Protein AF-A0A2V4MS25-F1 (afdb_monomer_lite)

Radius of gyration: 20.63 Å; chains: 1; bounding box: 52×40×38 Å

Organism: NCBI:txid2200892

Foldseek 3Di:
DDCVVVVVVVCCVVPNDDPVVVCVVVVVVVVVVVVVVCCVVVNDDPVPDDDDDDDDDDD

Sequence (59 aa):
MNPRHLLRMAKWARKPPSMRQVKIGVSILLICMMIFAVEYFIGWPDALTMERVPKYKPD

pLDDT: mean 86.25, std 7.77, range [67.69, 98.06]

Structure (mmCIF, N/CA/C/O backbone):
data_AF-A0A2V4MS25-F1
#
_entry.id   AF-A0A2V4MS25-F1
#
loop_
_atom_site.group_PDB
_atom_site.id
_atom_site.type_symbol
_atom_site.label_atom_id
_ato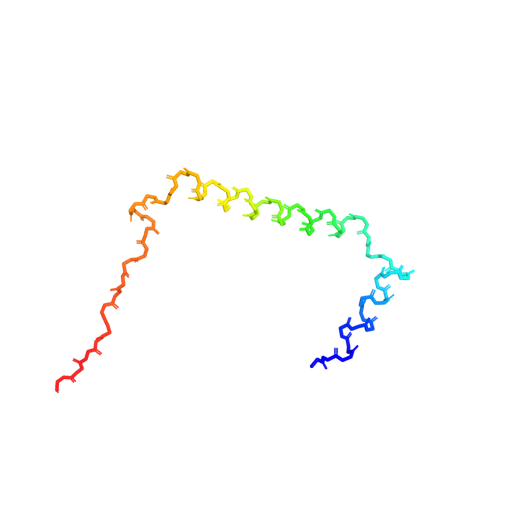m_site.label_alt_id
_atom_site.label_comp_id
_atom_site.label_asym_id
_atom_site.label_entity_id
_atom_site.label_seq_id
_atom_site.pdbx_PDB_ins_code
_atom_site.Cartn_x
_atom_site.Cartn_y
_atom_site.Cartn_z
_atom_site.occupancy
_atom_site.B_iso_or_equiv
_atom_site.auth_seq_id
_atom_site.auth_comp_id
_atom_site.auth_asym_id
_atom_site.auth_atom_id
_atom_site.pdbx_PDB_model_num
ATOM 1 N N . MET A 1 1 ? -8.793 -18.010 12.498 1.00 67.69 1 MET A N 1
ATOM 2 C CA . MET A 1 1 ? -9.521 -16.719 12.424 1.00 67.69 1 MET A CA 1
ATOM 3 C C . MET A 1 1 ? -9.452 -16.056 13.788 1.00 67.69 1 MET A C 1
ATOM 5 O O . MET A 1 1 ? -9.775 -16.710 14.767 1.00 67.69 1 MET A O 1
ATOM 9 N N . ASN A 1 2 ? -8.976 -14.814 13.886 1.00 87.94 2 ASN A N 1
ATOM 10 C CA . ASN A 1 2 ? -8.789 -14.157 15.183 1.00 87.94 2 ASN A CA 1
ATOM 11 C C . ASN A 1 2 ? -9.981 -13.214 15.478 1.00 87.94 2 ASN A C 1
ATOM 13 O O . ASN A 1 2 ? -10.151 -12.238 14.739 1.00 87.94 2 ASN A O 1
ATOM 17 N N . PRO A 1 3 ? -10.788 -13.452 16.537 1.00 89.38 3 PRO A N 1
ATOM 18 C CA . PRO A 1 3 ? -11.977 -12.651 16.876 1.00 89.38 3 PRO A CA 1
ATOM 19 C C . PRO A 1 3 ? -11.695 -11.152 17.033 1.00 89.38 3 PRO A C 1
ATOM 21 O O . PRO A 1 3 ? -12.571 -10.310 16.835 1.00 89.38 3 PRO A O 1
ATOM 24 N N . ARG A 1 4 ? -10.439 -10.800 17.329 1.00 88.56 4 ARG A N 1
ATOM 25 C CA . ARG A 1 4 ? -9.968 -9.413 17.418 1.00 88.56 4 ARG A CA 1
ATOM 26 C C . ARG A 1 4 ? -10.202 -8.619 16.125 1.00 88.56 4 ARG A C 1
ATOM 28 O O . ARG A 1 4 ? -10.494 -7.428 16.206 1.00 88.56 4 ARG A O 1
ATOM 35 N N . HIS A 1 5 ? -10.126 -9.251 14.949 1.00 86.50 5 HIS A N 1
ATOM 36 C CA . HIS A 1 5 ? -10.416 -8.569 13.679 1.00 86.50 5 HIS A CA 1
ATOM 37 C C . HIS A 1 5 ? -11.900 -8.217 13.546 1.00 86.50 5 HIS A C 1
ATOM 39 O O . HIS A 1 5 ? -12.217 -7.095 13.156 1.00 86.50 5 HIS A O 1
ATOM 45 N N . LEU A 1 6 ? -12.797 -9.126 13.946 1.00 88.31 6 LEU A N 1
ATOM 46 C CA . LEU A 1 6 ? -14.246 -8.904 13.911 1.00 88.31 6 LEU A CA 1
ATOM 47 C C . LEU A 1 6 ? -14.647 -7.744 14.829 1.00 88.31 6 LEU A C 1
ATOM 49 O O . LEU A 1 6 ? -15.367 -6.840 14.413 1.00 88.31 6 LEU A O 1
ATOM 53 N N . LEU A 1 7 ? -14.103 -7.707 16.049 1.00 90.38 7 LEU A N 1
ATOM 54 C CA . LEU A 1 7 ? -14.346 -6.610 16.993 1.00 90.38 7 LEU A CA 1
ATOM 55 C C . LEU A 1 7 ? -13.821 -5.261 16.472 1.00 90.38 7 LEU A C 1
ATOM 57 O O . LEU A 1 7 ? -14.452 -4.224 16.683 1.00 90.38 7 LEU A O 1
ATOM 61 N N . ARG A 1 8 ? -12.685 -5.254 15.762 1.00 84.69 8 ARG A N 1
ATOM 62 C CA . ARG A 1 8 ? -12.126 -4.040 15.147 1.00 84.69 8 ARG A CA 1
ATOM 63 C C . ARG A 1 8 ? -13.001 -3.521 14.003 1.00 84.69 8 ARG A C 1
ATOM 65 O O . ARG A 1 8 ? -13.253 -2.320 13.955 1.00 84.69 8 ARG A O 1
ATOM 72 N N . MET A 1 9 ? -13.497 -4.405 13.136 1.00 87.06 9 MET A N 1
ATOM 73 C CA . MET A 1 9 ? -14.428 -4.042 12.058 1.00 87.06 9 MET A CA 1
ATOM 74 C C . MET A 1 9 ? -15.771 -3.548 12.614 1.00 87.06 9 MET A C 1
ATOM 76 O O . MET A 1 9 ? -16.274 -2.514 12.183 1.00 87.06 9 MET A O 1
ATOM 80 N N . ALA A 1 10 ? -16.305 -4.211 13.645 1.00 88.56 10 ALA A N 1
ATOM 81 C CA . ALA A 1 10 ? -17.514 -3.763 14.335 1.00 88.56 10 ALA A CA 1
ATOM 82 C C . ALA A 1 10 ? -17.342 -2.366 14.959 1.00 88.56 10 ALA A C 1
ATOM 84 O O . ALA A 1 10 ? -18.258 -1.544 14.920 1.00 88.56 10 ALA A O 1
ATOM 85 N N . LYS A 1 11 ? -16.154 -2.059 15.499 1.00 88.25 11 LYS A N 1
ATOM 86 C CA . LYS A 1 11 ? -15.835 -0.721 16.015 1.00 88.25 11 LYS A CA 1
ATOM 87 C C . LYS A 1 11 ? -15.775 0.325 14.898 1.00 88.25 11 LYS A C 1
ATOM 89 O O . LYS A 1 11 ? -16.261 1.427 15.117 1.00 88.25 11 LYS A O 1
ATOM 94 N N . TRP A 1 12 ? -15.249 -0.010 13.719 1.00 87.44 12 TRP A N 1
ATOM 95 C CA . TRP A 1 12 ? -15.260 0.888 12.555 1.00 87.44 12 TRP A CA 1
ATOM 96 C C . TRP A 1 12 ? -16.676 1.209 12.071 1.00 87.44 12 TRP A C 1
ATOM 98 O O . TRP A 1 12 ? -16.947 2.360 11.752 1.00 87.44 12 TRP A O 1
ATOM 108 N N . ALA A 1 13 ? -17.590 0.235 12.082 1.00 86.56 13 ALA A N 1
ATOM 109 C CA . ALA A 1 13 ? -18.990 0.471 11.726 1.00 86.56 13 ALA A CA 1
ATOM 110 C C . ALA A 1 13 ? -19.700 1.417 12.715 1.00 86.56 13 ALA A C 1
ATOM 112 O O . ALA A 1 13 ? -20.491 2.260 12.306 1.00 86.56 13 ALA A O 1
ATOM 113 N N . ARG A 1 14 ? -19.403 1.301 14.019 1.00 90.50 14 ARG A N 1
ATOM 114 C CA . ARG A 1 14 ? -20.015 2.143 15.069 1.00 90.50 14 ARG A CA 1
ATOM 115 C C . ARG A 1 14 ? -19.359 3.516 15.220 1.00 90.50 14 ARG A C 1
ATOM 117 O O . ARG A 1 14 ? -20.029 4.479 15.569 1.00 90.50 14 ARG A O 1
ATOM 124 N N . LYS A 1 15 ? -18.043 3.601 15.030 1.00 88.69 15 LYS A N 1
ATOM 125 C CA . LYS A 1 15 ? -17.253 4.828 15.157 1.00 88.69 15 LYS A CA 1
ATOM 126 C C . LYS A 1 15 ? -16.235 4.859 14.018 1.00 88.69 15 LYS A C 1
ATOM 128 O O . LYS A 1 15 ? -15.113 4.371 14.200 1.00 88.69 15 LYS A O 1
ATOM 133 N N . PRO A 1 16 ? -16.628 5.378 12.845 1.00 83.56 16 PRO A N 1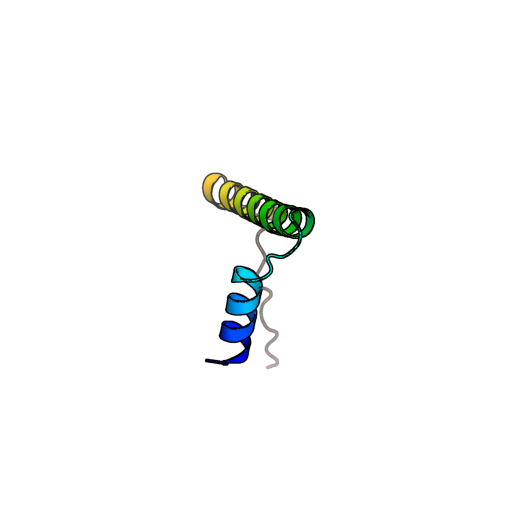
ATOM 134 C CA . PRO A 1 16 ? -15.752 5.374 11.693 1.00 83.56 16 PRO A CA 1
ATOM 135 C C . PRO A 1 16 ? -14.485 6.197 11.973 1.00 83.56 16 PRO A C 1
ATOM 137 O O . PRO A 1 16 ? -14.539 7.202 12.694 1.00 83.56 16 PRO A O 1
ATOM 140 N N . PRO A 1 17 ? -13.329 5.770 11.436 1.00 83.50 17 PRO A N 1
ATOM 141 C CA . PRO A 1 17 ? -12.119 6.583 11.445 1.00 83.50 17 PRO A CA 1
ATOM 142 C C . PRO A 1 17 ? -12.371 7.923 10.741 1.00 83.50 17 PRO A C 1
ATOM 144 O O . PRO A 1 17 ? -13.291 8.057 9.933 1.00 83.50 17 PRO A O 1
ATOM 147 N N . SER A 1 18 ? -11.563 8.940 11.053 1.00 88.38 18 SER A N 1
ATOM 148 C CA . SER A 1 18 ? -11.793 10.280 10.506 1.00 88.38 18 SER A CA 1
ATOM 149 C C . SER A 1 18 ? -11.735 10.268 8.975 1.00 88.38 18 SER A C 1
ATOM 151 O O . SER A 1 18 ? -10.932 9.550 8.375 1.00 88.38 18 SER A O 1
ATOM 153 N N . MET A 1 19 ? -12.538 11.115 8.324 1.00 89.06 19 MET A N 1
ATOM 154 C CA . MET A 1 19 ? -12.573 11.207 6.854 1.00 89.06 19 MET A CA 1
ATOM 155 C C . MET A 1 19 ? -11.186 11.462 6.247 1.00 89.06 19 MET A C 1
ATOM 157 O O . MET A 1 19 ? -10.898 11.019 5.140 1.00 89.06 19 MET A O 1
ATOM 161 N N . ARG A 1 20 ? -10.291 12.132 6.984 1.00 91.19 20 ARG A N 1
ATOM 162 C CA . ARG A 1 20 ? -8.894 12.333 6.584 1.00 91.19 20 ARG A CA 1
ATOM 163 C C . ARG A 1 20 ? -8.115 11.015 6.507 1.00 91.19 20 ARG A C 1
ATOM 165 O O . ARG A 1 20 ? -7.400 10.803 5.536 1.00 91.19 20 ARG A O 1
ATOM 172 N N . GLN A 1 21 ? -8.265 10.131 7.493 1.00 90.44 21 GLN A N 1
ATOM 173 C CA . GLN A 1 21 ? -7.604 8.820 7.503 1.00 90.44 21 GLN A CA 1
ATOM 174 C C . GLN A 1 21 ? -8.115 7.923 6.372 1.00 90.44 21 GLN A C 1
ATOM 176 O O . GLN A 1 21 ? -7.315 7.273 5.704 1.00 90.44 21 GLN A O 1
ATOM 181 N N . VAL A 1 22 ? -9.428 7.939 6.115 1.00 91.56 22 VAL A N 1
ATOM 182 C CA . VAL A 1 22 ? -10.032 7.187 5.004 1.00 91.56 22 VAL A CA 1
ATOM 183 C C . VAL A 1 22 ? -9.488 7.676 3.662 1.00 91.56 22 VAL A C 1
ATOM 185 O O . VAL A 1 22 ? -9.043 6.864 2.857 1.00 91.56 22 VAL A O 1
ATOM 188 N N . LYS A 1 23 ? -9.444 8.996 3.442 1.00 94.44 23 LYS A N 1
ATOM 189 C CA . LYS A 1 23 ? -8.900 9.585 2.209 1.00 94.44 23 LYS A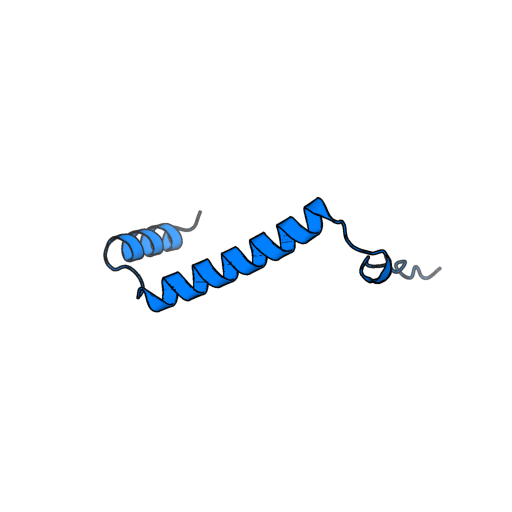 CA 1
ATOM 190 C C . LYS A 1 23 ? -7.441 9.206 1.971 1.00 94.44 23 LYS A C 1
ATOM 192 O O . LYS A 1 23 ? -7.104 8.869 0.847 1.00 94.44 23 LYS A O 1
ATOM 197 N N . ILE A 1 24 ? -6.595 9.222 3.005 1.00 95.62 24 ILE A N 1
ATOM 198 C CA . ILE A 1 24 ? -5.188 8.804 2.881 1.00 95.62 24 ILE A CA 1
ATOM 199 C C . ILE A 1 24 ? -5.107 7.336 2.446 1.00 95.62 24 ILE A C 1
ATOM 201 O O . ILE A 1 24 ? -4.415 7.027 1.482 1.00 95.62 24 ILE A O 1
ATOM 205 N N . GLY A 1 25 ? -5.846 6.443 3.111 1.00 94.06 25 GLY A N 1
ATOM 206 C CA . GLY A 1 25 ? -5.844 5.020 2.764 1.00 94.06 25 GLY A CA 1
ATOM 207 C C . GLY A 1 25 ? -6.339 4.754 1.340 1.00 94.06 25 GLY A C 1
ATOM 208 O O . GLY A 1 25 ? -5.679 4.048 0.583 1.00 94.06 25 GLY A O 1
ATOM 209 N N . VAL A 1 26 ? -7.464 5.363 0.954 1.00 96.06 26 VAL A N 1
ATOM 210 C CA . VAL A 1 26 ? -8.034 5.234 -0.399 1.00 96.06 26 VAL A CA 1
ATOM 211 C C . VAL A 1 26 ? -7.112 5.848 -1.452 1.00 96.06 26 VAL A C 1
ATOM 213 O O . VAL A 1 26 ? -6.924 5.257 -2.508 1.00 96.06 26 VAL A O 1
ATOM 216 N N . SER A 1 27 ? -6.491 6.993 -1.164 1.00 97.38 27 SER A N 1
ATOM 217 C CA . SER A 1 27 ? -5.520 7.631 -2.057 1.00 97.38 27 SER A CA 1
ATOM 218 C C . SER A 1 27 ? -4.316 6.730 -2.313 1.00 97.38 27 SER A C 1
ATOM 220 O O . SER A 1 27 ? -3.919 6.572 -3.461 1.00 97.38 27 SER A O 1
ATOM 222 N N . ILE A 1 28 ? -3.735 6.136 -1.267 1.00 97.50 28 ILE A N 1
ATOM 223 C CA . ILE A 1 28 ? -2.601 5.213 -1.412 1.00 97.50 28 ILE A CA 1
ATOM 224 C C . ILE A 1 28 ? -3.021 3.994 -2.236 1.00 97.50 28 ILE A C 1
ATOM 226 O O . ILE A 1 28 ? -2.311 3.606 -3.159 1.00 97.50 28 ILE A O 1
ATOM 230 N N . LEU A 1 29 ? -4.195 3.424 -1.945 1.00 97.25 29 LEU A N 1
ATOM 231 C CA . LEU A 1 29 ? -4.723 2.285 -2.691 1.00 97.25 29 LEU A CA 1
ATOM 232 C C . LEU A 1 29 ? -4.896 2.609 -4.182 1.00 97.25 29 LEU A C 1
ATOM 234 O O . LEU A 1 29 ? -4.500 1.809 -5.027 1.00 97.25 29 LEU A O 1
ATOM 238 N N . LEU A 1 30 ? -5.439 3.786 -4.504 1.00 98.06 30 LEU A N 1
ATOM 239 C CA . LEU A 1 30 ? -5.584 4.254 -5.883 1.00 98.06 30 LEU A CA 1
ATOM 240 C C . LEU A 1 30 ? -4.235 4.428 -6.580 1.00 98.06 30 LEU A C 1
ATOM 242 O O . LEU A 1 30 ? -4.103 4.023 -7.730 1.00 98.06 30 LEU A O 1
ATOM 246 N N . ILE A 1 31 ? -3.230 4.978 -5.892 1.00 97.94 31 ILE A N 1
ATOM 247 C CA . ILE A 1 31 ? -1.873 5.113 -6.438 1.00 97.94 31 ILE A CA 1
ATOM 248 C C . ILE A 1 31 ? -1.292 3.730 -6.755 1.00 97.94 31 ILE A C 1
ATOM 250 O O . ILE A 1 31 ? -0.809 3.513 -7.863 1.00 97.94 31 ILE A O 1
ATOM 254 N N . CYS A 1 32 ? -1.392 2.769 -5.831 1.00 96.75 32 CYS A N 1
ATOM 255 C CA . CYS A 1 32 ? -0.932 1.401 -6.070 1.00 96.75 32 CYS A CA 1
ATOM 256 C C . CYS A 1 32 ? -1.6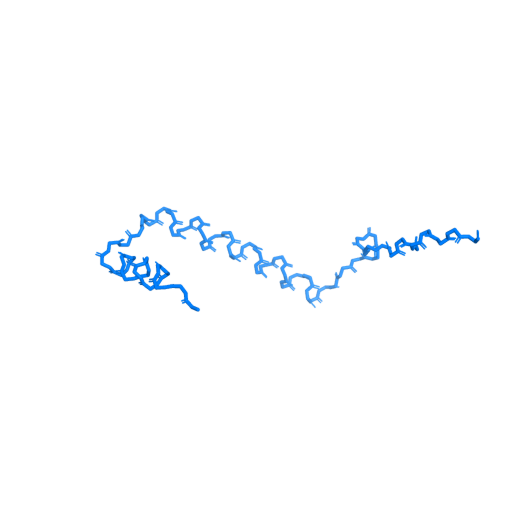68 0.737 -7.243 1.00 96.75 32 CYS A C 1
ATOM 258 O O . CYS A 1 32 ? -1.025 0.114 -8.083 1.00 96.75 32 CYS A O 1
ATOM 260 N N . MET A 1 33 ? -2.995 0.886 -7.331 1.00 96.94 33 MET A N 1
ATOM 261 C CA . MET A 1 33 ? -3.773 0.364 -8.461 1.00 96.94 33 MET A CA 1
ATOM 262 C C . MET A 1 33 ? -3.383 1.017 -9.785 1.00 96.94 33 MET A C 1
ATOM 264 O O . MET A 1 33 ? -3.332 0.330 -10.798 1.00 96.94 33 MET A O 1
ATOM 268 N N . MET A 1 34 ? -3.106 2.320 -9.793 1.00 95.75 34 MET A N 1
ATOM 269 C CA . MET A 1 34 ? -2.692 3.034 -10.997 1.00 95.75 34 MET A CA 1
ATOM 270 C C . MET A 1 34 ? -1.330 2.541 -11.487 1.00 95.75 34 MET A C 1
ATOM 272 O O . MET A 1 34 ? -1.190 2.246 -12.668 1.00 95.75 34 MET A O 1
ATOM 276 N N . ILE A 1 35 ? -0.361 2.380 -10.581 1.00 92.25 35 ILE A N 1
ATOM 277 C CA . ILE A 1 35 ? 0.951 1.803 -10.908 1.00 92.25 35 ILE A CA 1
ATOM 278 C C . ILE A 1 35 ? 0.779 0.386 -11.458 1.00 92.25 35 ILE A C 1
ATOM 280 O O . ILE A 1 35 ? 1.316 0.070 -12.511 1.00 92.25 35 ILE A O 1
ATOM 284 N N . PHE A 1 36 ? -0.025 -0.447 -10.795 1.00 91.00 36 PHE A N 1
ATOM 285 C CA . PHE A 1 36 ? -0.289 -1.810 -11.251 1.00 91.00 36 PHE A CA 1
ATOM 286 C C . PHE A 1 36 ? -0.977 -1.861 -12.622 1.00 91.00 36 PHE A C 1
ATOM 288 O O . PHE A 1 36 ? -0.658 -2.709 -13.446 1.00 91.00 36 PHE A O 1
ATOM 295 N N . ALA A 1 37 ? -1.923 -0.962 -12.891 1.00 90.81 37 ALA A N 1
ATOM 296 C CA . ALA A 1 37 ? -2.561 -0.886 -14.198 1.00 90.81 37 ALA A CA 1
ATOM 297 C C . ALA A 1 37 ? -1.540 -0.505 -15.278 1.00 90.81 37 ALA A C 1
ATOM 299 O O . ALA A 1 37 ? -1.484 -1.149 -16.320 1.00 90.81 37 ALA A O 1
ATOM 300 N N . VAL A 1 38 ? -0.697 0.496 -15.011 1.00 89.56 38 VAL A N 1
ATOM 301 C CA . VAL A 1 38 ? 0.401 0.886 -15.907 1.00 89.56 38 VAL A CA 1
ATOM 302 C C . VAL A 1 38 ? 1.331 -0.304 -16.177 1.00 89.56 38 VAL A C 1
ATOM 304 O O . VAL A 1 38 ? 1.620 -0.578 -17.340 1.00 89.56 38 VAL A O 1
ATOM 307 N N . GLU A 1 39 ? 1.695 -1.062 -15.138 1.00 85.69 39 GLU A N 1
ATOM 308 C CA . GLU A 1 39 ? 2.465 -2.310 -15.239 1.00 85.69 39 GLU A CA 1
ATOM 309 C C . GLU A 1 39 ? 1.838 -3.310 -16.202 1.00 85.69 39 GLU A C 1
ATOM 311 O O . GLU A 1 39 ? 2.499 -3.877 -17.066 1.00 85.69 39 GLU A O 1
ATOM 316 N N . TYR A 1 40 ? 0.539 -3.540 -16.022 1.00 83.31 40 TYR A N 1
ATOM 317 C CA . TYR A 1 40 ? -0.189 -4.588 -16.709 1.00 83.31 40 TYR A CA 1
ATOM 318 C C . TYR A 1 40 ? -0.411 -4.257 -18.187 1.00 83.31 40 TYR A C 1
ATOM 320 O O . TYR A 1 40 ? -0.382 -5.154 -19.025 1.00 83.31 40 TYR A O 1
ATOM 328 N N . PHE A 1 41 ? -0.628 -2.979 -18.513 1.00 83.75 41 PHE A N 1
ATOM 329 C CA . PHE A 1 41 ? -0.913 -2.547 -19.882 1.00 83.75 41 PHE A CA 1
ATOM 330 C C . PHE A 1 41 ? 0.339 -2.259 -20.716 1.00 83.75 41 PHE A C 1
ATOM 332 O O . PHE A 1 41 ? 0.319 -2.516 -21.917 1.00 83.75 41 PHE A O 1
ATOM 339 N N . ILE A 1 42 ? 1.405 -1.715 -20.122 1.00 81.62 42 ILE A N 1
ATOM 340 C CA . ILE A 1 42 ? 2.635 -1.356 -20.853 1.00 81.62 42 ILE A CA 1
ATOM 341 C C . ILE A 1 42 ? 3.712 -2.442 -20.708 1.00 81.62 42 ILE A C 1
ATOM 343 O O . ILE A 1 42 ? 4.545 -2.596 -21.599 1.00 81.62 42 ILE A O 1
ATOM 347 N N . GLY A 1 43 ? 3.665 -3.237 -19.635 1.00 73.00 43 GLY A N 1
ATOM 348 C CA . GLY A 1 43 ? 4.745 -4.146 -19.263 1.00 73.00 43 GLY A CA 1
ATOM 349 C C . GLY A 1 43 ? 5.912 -3.402 -18.610 1.00 73.00 43 GLY A C 1
ATOM 350 O O . GLY A 1 43 ? 6.061 -2.186 -18.758 1.00 73.00 43 GLY A O 1
ATOM 351 N N . TRP A 1 44 ? 6.750 -4.128 -17.869 1.00 74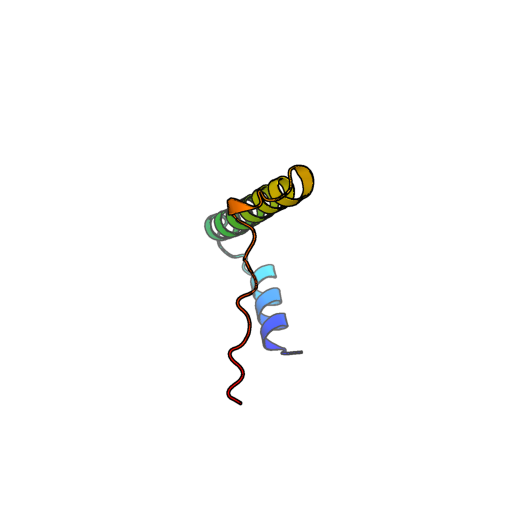.69 44 TRP A N 1
ATOM 352 C CA . TRP A 1 44 ? 7.978 -3.559 -17.315 1.00 74.69 44 TRP A CA 1
ATOM 353 C C . TRP A 1 44 ? 9.146 -3.679 -18.285 1.00 74.69 44 TRP A C 1
ATOM 355 O O . TRP A 1 44 ? 9.323 -4.735 -18.891 1.00 74.69 44 TRP A O 1
ATOM 365 N N . PRO A 1 45 ? 9.952 -2.616 -18.449 1.00 72.69 45 PRO A N 1
ATOM 366 C CA . PRO A 1 45 ? 11.133 -2.683 -19.290 1.00 72.69 45 PRO A CA 1
ATOM 367 C C . PRO A 1 45 ? 12.162 -3.637 -18.671 1.00 72.69 45 PRO A C 1
ATOM 369 O O . PRO A 1 45 ? 12.291 -3.719 -17.448 1.00 72.69 45 PRO A O 1
ATOM 372 N N . ASP A 1 46 ? 12.950 -4.313 -19.511 1.00 72.00 46 ASP A N 1
ATOM 373 C CA . ASP A 1 46 ? 13.995 -5.252 -19.070 1.00 72.00 46 ASP A CA 1
ATOM 374 C C . ASP A 1 46 ? 14.970 -4.627 -18.057 1.00 72.00 46 ASP A C 1
ATOM 376 O O . ASP A 1 46 ? 15.441 -5.304 -17.150 1.00 72.00 46 ASP A O 1
ATOM 380 N N . ALA A 1 47 ? 15.191 -3.308 -18.132 1.00 71.06 47 ALA A N 1
ATOM 381 C CA . ALA A 1 47 ? 16.011 -2.548 -17.184 1.00 71.06 47 ALA A CA 1
ATOM 382 C C . ALA A 1 47 ? 15.518 -2.602 -15.722 1.00 71.06 47 ALA A C 1
ATOM 384 O O . ALA A 1 47 ? 16.286 -2.335 -14.801 1.00 71.06 47 ALA A O 1
ATOM 385 N N . LEU A 1 48 ? 14.242 -2.911 -15.505 1.00 71.25 48 LEU A N 1
ATOM 386 C CA . LEU A 1 48 ? 13.617 -3.022 -14.191 1.00 71.25 48 LEU A CA 1
ATOM 387 C C . LEU A 1 48 ? 13.263 -4.482 -13.836 1.00 71.25 48 LEU A C 1
ATOM 389 O O . LEU A 1 48 ? 12.802 -4.766 -12.730 1.00 71.25 48 LEU A O 1
ATOM 393 N N . THR A 1 49 ? 13.515 -5.427 -14.743 1.00 76.75 49 THR A N 1
ATOM 394 C CA . THR A 1 49 ? 13.292 -6.853 -14.493 1.00 76.75 49 THR A CA 1
ATOM 395 C C . THR A 1 49 ? 14.413 -7.395 -13.603 1.00 76.75 49 THR A C 1
ATOM 397 O O . THR A 1 49 ? 15.592 -7.265 -13.921 1.00 76.75 49 THR A O 1
ATOM 400 N N . MET A 1 50 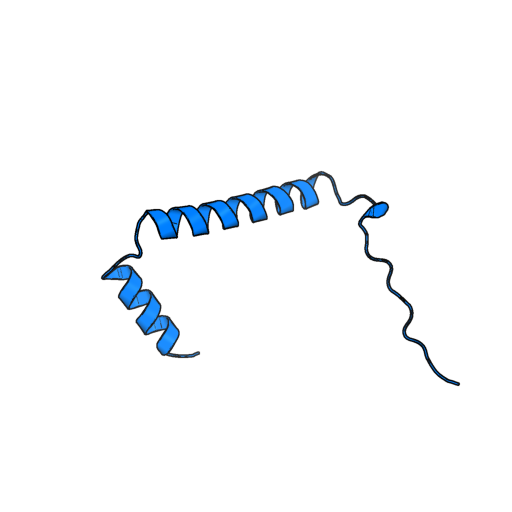? 14.067 -7.992 -12.455 1.00 75.69 50 MET A N 1
ATOM 401 C CA . MET A 1 50 ? 15.073 -8.547 -11.541 1.00 75.69 50 MET A CA 1
ATOM 402 C C . MET A 1 50 ? 15.763 -9.763 -12.165 1.00 75.69 50 MET A C 1
ATOM 404 O O . MET A 1 50 ? 15.126 -10.791 -12.404 1.00 75.69 50 MET A O 1
ATOM 408 N N . GLU A 1 51 ? 17.079 -9.681 -12.354 1.00 78.50 51 GLU A N 1
ATOM 409 C CA . GLU A 1 51 ? 17.876 -10.838 -12.745 1.00 78.50 51 GLU A CA 1
ATOM 410 C C . GLU A 1 51 ? 17.996 -11.810 -11.565 1.00 78.50 51 GLU A C 1
ATOM 412 O O . GLU A 1 51 ? 18.339 -11.448 -10.433 1.00 78.50 51 GLU A O 1
ATOM 417 N N . ARG A 1 52 ? 17.674 -13.080 -11.814 1.00 78.75 52 ARG A N 1
ATOM 418 C CA . ARG A 1 52 ? 17.740 -14.116 -10.788 1.00 78.75 52 ARG A CA 1
ATOM 419 C C . ARG A 1 52 ? 19.205 -14.475 -10.549 1.00 78.75 52 ARG A C 1
ATOM 421 O O . ARG A 1 52 ? 19.764 -15.282 -11.284 1.00 78.75 52 ARG A O 1
ATOM 428 N N . VAL A 1 53 ? 19.812 -13.918 -9.500 1.00 79.88 53 VAL A N 1
ATOM 429 C CA . VAL A 1 53 ? 21.184 -14.286 -9.123 1.00 79.88 53 VAL A CA 1
ATOM 430 C C . VAL A 1 53 ? 21.261 -15.789 -8.805 1.00 79.88 53 VAL A C 1
ATOM 432 O O . VAL A 1 53 ? 20.463 -16.291 -7.999 1.00 79.88 53 VAL A O 1
ATOM 435 N N . PRO A 1 54 ? 22.171 -16.546 -9.446 1.00 81.62 54 PRO A N 1
ATOM 436 C CA . PRO A 1 54 ? 22.315 -17.967 -9.175 1.00 81.62 54 PRO A CA 1
ATOM 437 C C . PRO A 1 54 ? 22.733 -18.171 -7.717 1.00 81.62 54 PRO A C 1
ATOM 439 O O . PRO A 1 54 ? 23.624 -17.495 -7.202 1.00 81.62 54 PRO A O 1
ATOM 442 N N . LYS A 1 55 ? 22.077 -19.113 -7.028 1.00 82.12 55 LYS A N 1
ATOM 443 C CA . LYS A 1 55 ? 22.491 -19.503 -5.677 1.00 82.12 55 LYS A CA 1
ATOM 444 C C . LYS A 1 55 ? 23.870 -20.150 -5.773 1.00 82.12 55 LYS A C 1
ATOM 446 O O . LYS A 1 55 ? 24.004 -21.187 -6.418 1.00 82.12 55 LYS A O 1
ATOM 451 N N . TYR A 1 56 ? 24.863 -19.541 -5.129 1.00 80.50 56 TYR A N 1
ATOM 452 C CA . TYR A 1 56 ? 26.197 -20.114 -4.984 1.00 80.50 56 TYR A CA 1
ATOM 453 C C . TYR A 1 56 ? 26.090 -21.533 -4.406 1.00 80.50 56 TYR A C 1
ATOM 455 O O . TYR A 1 56 ? 25.508 -21.729 -3.336 1.00 80.50 56 TYR A O 1
ATOM 463 N N . LYS A 1 57 ? 26.602 -22.518 -5.147 1.00 81.38 57 LYS A N 1
ATOM 464 C CA . LYS A 1 57 ? 26.688 -23.916 -4.728 1.00 81.38 57 LYS A CA 1
ATOM 465 C C . LYS A 1 57 ? 28.171 -24.240 -4.532 1.00 81.38 57 LYS A C 1
ATOM 467 O O . LYS A 1 57 ? 28.865 -24.287 -5.542 1.00 81.38 57 LYS A O 1
ATOM 472 N N . PRO A 1 58 ? 28.651 -24.412 -3.288 1.00 84.50 58 PRO A N 1
ATOM 473 C CA . PRO A 1 58 ? 29.994 -24.920 -3.055 1.00 84.50 58 PRO A CA 1
ATOM 474 C C . PRO A 1 58 ? 30.036 -26.407 -3.427 1.00 84.50 58 PRO A C 1
ATOM 476 O O . PRO A 1 58 ? 29.132 -27.166 -3.061 1.00 84.50 58 PRO A O 1
ATOM 479 N N . ASP A 1 59 ? 31.034 -26.755 -4.227 1.00 80.56 59 ASP A N 1
ATOM 480 C CA . ASP A 1 59 ? 31.446 -28.095 -4.643 1.00 80.56 59 ASP A CA 1
ATOM 481 C C . ASP A 1 59 ? 32.126 -28.886 -3.515 1.00 80.56 59 ASP A C 1
ATOM 483 O O . ASP A 1 59 ? 32.883 -28.283 -2.719 1.00 80.56 59 ASP A O 1
#

Secondary structure (DSSP, 8-state):
--HHHHHHHHHHHHSPPPHHHHHHHHHHHHHHHHHHHHHHHH---GGGSPP-PPPP---